Protein AF-A0A3P6DIN2-F1 (afdb_monomer)

Secondary structure (DSSP, 8-state):
--STTTTT-S-PPPHHHHHHHHHHHHHHHHHHHHHHHHHHH---HHHHHHHHHHHHHHHHHHHHHHHHHHHHHHHHHHHHHHHHHHHHHHHHHHHHHHHHHHHHHHHHHHHHT-------------------------

Solvent-accessible surface area (backbone atoms only — not comparable to full-atom values): 8466 Å² total; per-residue (Å²): 139,84,67,78,69,67,76,72,73,62,85,70,81,50,71,66,58,54,48,54,50,53,50,50,56,50,52,54,52,50,52,49,54,50,51,51,56,51,44,74,69,50,81,53,69,66,61,37,50,54,46,50,57,49,47,55,50,52,52,57,49,50,53,51,52,50,52,54,50,52,57,52,49,50,57,50,51,55,50,50,48,54,53,51,51,52,52,50,51,51,52,51,52,50,50,51,54,50,50,52,52,50,50,52,55,51,52,48,53,54,64,74,64,53,86,81,72,93,70,86,75,84,88,79,86,83,87,85,90,82,87,87,86,84,87,83,80,135

pLDDT: mean 77.68, std 21.71, range [32.47, 98.5]

Nearest PDB structures (foldseek):
  7pg5-assembly1_B  TM=6.089E-01  e=8.544E+00  Homo sapiens

Mean predicted aligned error: 15.4 Å

Structure (mmCIF, N/CA/C/O backbone):
data_AF-A0A3P6DIN2-F1
#
_entry.id   AF-A0A3P6DIN2-F1
#
loop_
_atom_site.group_PDB
_atom_site.id
_atom_site.type_symbol
_atom_site.label_atom_id
_atom_site.label_alt_id
_atom_site.label_comp_id
_atom_site.label_asym_id
_atom_site.label_entity_id
_atom_site.label_seq_id
_atom_site.pdbx_PDB_ins_code
_atom_site.Cartn_x
_atom_site.Cartn_y
_atom_site.Cartn_z
_atom_site.occupancy
_atom_site.B_iso_or_equiv
_atom_site.auth_seq_id
_atom_site.auth_comp_id
_atom_site.auth_asym_id
_atom_site.auth_atom_id
_atom_site.pdbx_PDB_model_num
ATOM 1 N N . PRO A 1 1 ? -22.555 -16.577 27.747 1.00 45.53 1 PRO A N 1
ATOM 2 C CA . PRO A 1 1 ? -21.246 -16.826 28.397 1.00 45.53 1 PRO A CA 1
ATOM 3 C C . PRO A 1 1 ? -20.299 -17.553 27.430 1.00 45.53 1 PRO A C 1
ATOM 5 O O . PRO A 1 1 ? -20.715 -18.541 26.839 1.00 45.53 1 PRO A O 1
ATOM 8 N N . ALA A 1 2 ? -19.062 -17.055 27.315 1.00 38.56 2 ALA A N 1
ATOM 9 C CA . ALA A 1 2 ? -17.902 -17.665 26.642 1.00 38.56 2 ALA A CA 1
ATOM 10 C C . ALA A 1 2 ? -17.636 -17.420 25.135 1.00 38.56 2 ALA A C 1
ATOM 12 O O . ALA A 1 2 ? -16.726 -18.050 24.612 1.00 38.56 2 ALA A O 1
ATOM 13 N N . GLU A 1 3 ? -18.288 -16.470 24.453 1.00 38.38 3 GLU A N 1
ATOM 14 C CA . GLU A 1 3 ? -17.892 -16.117 23.064 1.00 38.38 3 GLU A CA 1
ATOM 15 C C . GLU A 1 3 ? -17.043 -14.837 22.957 1.00 38.38 3 GLU A C 1
ATOM 17 O O . GLU A 1 3 ? -16.224 -14.709 22.050 1.00 38.38 3 GLU A O 1
ATOM 22 N N . SER A 1 4 ? -17.114 -13.936 23.942 1.00 44.72 4 SER A N 1
ATOM 23 C CA . SER A 1 4 ? -16.345 -12.679 23.943 1.00 44.72 4 SER A CA 1
ATOM 24 C C . SER A 1 4 ? -14.827 -12.866 24.107 1.00 44.72 4 SER A C 1
ATOM 26 O O . SER A 1 4 ? -14.066 -11.939 23.863 1.00 44.72 4 SER A O 1
ATOM 28 N N . GLY A 1 5 ? -14.365 -14.053 24.519 1.00 41.38 5 GLY A N 1
ATOM 29 C CA . GLY A 1 5 ? -12.944 -14.334 24.773 1.00 41.38 5 GLY A CA 1
ATOM 30 C C . GLY A 1 5 ? -12.135 -14.776 23.547 1.00 41.38 5 GLY A C 1
ATOM 31 O O . GLY A 1 5 ? -10.906 -14.757 23.598 1.00 41.38 5 GLY A O 1
ATOM 32 N N . LEU A 1 6 ? -12.795 -15.170 22.451 1.00 44.34 6 LEU A N 1
ATOM 33 C CA . LEU A 1 6 ? -12.115 -15.643 21.235 1.00 44.34 6 LEU A CA 1
ATOM 34 C C . LEU A 1 6 ? -11.788 -14.510 20.250 1.00 44.34 6 LEU A C 1
ATOM 36 O O . LEU A 1 6 ? -10.805 -14.615 19.527 1.00 44.34 6 LEU A O 1
ATOM 40 N N . TYR A 1 7 ? -12.538 -13.404 20.274 1.00 45.19 7 TYR A N 1
ATOM 41 C CA . TYR A 1 7 ? -12.278 -12.234 19.420 1.00 45.19 7 TYR A CA 1
ATOM 42 C C . TYR A 1 7 ? -11.187 -11.290 19.958 1.00 45.19 7 TYR A C 1
ATOM 44 O O . TYR A 1 7 ? -10.690 -10.444 19.222 1.00 45.19 7 TYR A O 1
ATOM 52 N N . LEU A 1 8 ? -10.792 -11.437 21.227 1.00 47.81 8 LEU A N 1
ATOM 53 C CA . LEU A 1 8 ? -9.750 -10.624 21.875 1.00 47.81 8 LEU A CA 1
ATOM 54 C C . LEU A 1 8 ? -8.326 -11.189 21.710 1.00 47.81 8 LEU A C 1
ATOM 56 O O . LEU A 1 8 ? -7.371 -10.530 22.103 1.00 47.81 8 LEU A O 1
ATOM 60 N N . ASN A 1 9 ? -8.174 -12.388 21.133 1.00 47.06 9 ASN A N 1
ATOM 61 C CA . ASN A 1 9 ? -6.883 -13.057 20.902 1.00 47.06 9 ASN A CA 1
ATOM 62 C C . ASN A 1 9 ? -6.471 -13.039 19.418 1.00 47.06 9 ASN A C 1
ATOM 64 O O . ASN A 1 9 ? -5.950 -14.027 18.901 1.00 47.06 9 ASN A O 1
ATOM 68 N N . LEU A 1 10 ? -6.729 -11.940 18.708 1.00 54.75 10 LEU A N 1
ATOM 69 C CA . LEU A 1 10 ? -6.069 -11.679 17.432 1.00 54.75 10 LEU A CA 1
ATOM 70 C C . LEU A 1 10 ? -5.029 -10.589 17.662 1.00 54.75 10 LEU A C 1
ATOM 72 O O . LEU A 1 10 ? -5.377 -9.455 17.979 1.00 54.75 10 LEU A O 1
ATOM 76 N N . ASP A 1 11 ? -3.758 -10.964 17.531 1.00 61.66 11 ASP A N 1
ATOM 77 C CA . ASP A 1 11 ? -2.619 -10.056 17.620 1.00 61.66 11 ASP A CA 1
ATOM 78 C C . ASP A 1 11 ? -2.774 -8.938 16.581 1.00 61.66 11 ASP A C 1
ATOM 80 O O . ASP A 1 11 ? -2.468 -9.110 15.397 1.00 61.66 11 ASP A O 1
ATOM 84 N N . VAL A 1 12 ? -3.278 -7.782 17.021 1.00 66.56 12 VAL A N 1
ATOM 85 C CA . VAL A 1 12 ? -3.255 -6.560 16.220 1.00 66.56 12 VAL A CA 1
ATOM 86 C C . VAL A 1 12 ? -1.802 -6.276 15.875 1.00 66.56 12 VAL A C 1
ATOM 88 O O . VAL A 1 12 ? -0.926 -6.272 16.742 1.00 66.56 12 VAL A O 1
ATOM 91 N N . GLU A 1 13 ? -1.545 -6.050 14.589 1.00 73.38 13 GLU A N 1
ATOM 92 C CA . GLU A 1 13 ? -0.204 -5.751 14.114 1.00 73.38 13 GLU A CA 1
ATOM 93 C C . GLU A 1 13 ? 0.408 -4.587 14.907 1.00 73.38 13 GLU A C 1
ATOM 95 O O . GLU A 1 13 ? -0.202 -3.525 15.064 1.00 73.38 13 GLU A O 1
ATOM 100 N N . SER A 1 14 ? 1.637 -4.778 15.391 1.00 81.12 14 SER A N 1
ATOM 101 C CA . SER A 1 14 ? 2.335 -3.734 16.133 1.00 81.12 14 SER A CA 1
ATOM 102 C C . SER A 1 14 ? 2.611 -2.512 15.251 1.00 81.12 14 SER A C 1
ATOM 104 O O . SER A 1 14 ? 2.818 -2.612 14.037 1.00 81.12 14 SER A O 1
ATOM 106 N N . SER A 1 15 ? 2.683 -1.332 15.875 1.00 84.94 15 SER A N 1
ATOM 107 C CA . SER A 1 15 ? 3.039 -0.093 15.170 1.00 84.94 15 SER A CA 1
ATOM 108 C C . SER A 1 15 ? 4.383 -0.207 14.442 1.00 84.94 15 SER A C 1
ATOM 110 O O . SER A 1 15 ? 4.524 0.323 13.342 1.00 84.94 15 SER A O 1
ATOM 112 N N . ASP A 1 16 ? 5.345 -0.931 15.013 1.00 88.69 16 ASP A N 1
ATOM 113 C CA . ASP A 1 16 ? 6.667 -1.123 14.414 1.00 88.69 16 ASP A CA 1
ATOM 114 C C . ASP A 1 16 ? 6.603 -1.994 13.157 1.00 88.69 16 ASP A C 1
ATOM 116 O O . ASP A 1 16 ? 7.233 -1.664 12.153 1.00 88.69 16 ASP A O 1
ATOM 120 N N . SER A 1 17 ? 5.784 -3.049 13.168 1.00 87.31 17 SER A N 1
ATOM 121 C CA . SER A 1 17 ? 5.549 -3.886 11.986 1.00 87.31 17 SER A CA 1
ATOM 122 C C . SER A 1 17 ? 4.875 -3.089 10.862 1.00 87.31 17 SER A C 1
ATOM 124 O O . SER A 1 17 ? 5.316 -3.142 9.711 1.00 87.31 17 SER A O 1
ATOM 126 N N . LEU A 1 18 ? 3.881 -2.258 11.199 1.00 88.12 18 LEU A N 1
ATOM 127 C CA . LEU A 1 18 ? 3.242 -1.349 10.240 1.00 88.12 18 LEU A CA 1
ATOM 128 C C . LEU A 1 18 ? 4.241 -0.352 9.637 1.00 88.12 18 LEU A C 1
ATOM 130 O O . LEU A 1 18 ? 4.251 -0.140 8.423 1.00 88.12 18 LEU A O 1
ATOM 134 N N . ARG A 1 19 ? 5.099 0.253 10.469 1.00 91.56 19 ARG A N 1
ATOM 135 C CA . ARG A 1 19 ? 6.142 1.184 10.008 1.00 91.56 19 ARG A CA 1
ATOM 136 C C . ARG A 1 19 ? 7.148 0.496 9.095 1.00 91.56 19 ARG A C 1
ATOM 138 O O . ARG A 1 19 ? 7.442 1.037 8.035 1.00 91.56 19 ARG A O 1
ATOM 145 N N . ALA A 1 20 ? 7.639 -0.681 9.478 1.00 94.19 20 ALA A N 1
ATOM 146 C CA . ALA A 1 20 ? 8.599 -1.446 8.687 1.00 94.19 20 ALA A CA 1
ATOM 147 C C . ALA A 1 20 ? 8.028 -1.818 7.311 1.00 94.19 20 ALA A C 1
ATOM 149 O O . ALA A 1 20 ? 8.682 -1.627 6.289 1.00 94.19 20 ALA A O 1
ATOM 150 N N . ARG A 1 21 ? 6.770 -2.268 7.267 1.00 93.00 21 ARG A N 1
ATOM 151 C CA . ARG A 1 21 ? 6.065 -2.552 6.013 1.00 93.00 21 ARG A CA 1
ATOM 152 C C . ARG A 1 21 ? 5.931 -1.317 5.128 1.00 93.00 21 ARG A C 1
ATOM 154 O O . ARG A 1 21 ? 6.209 -1.391 3.936 1.00 93.00 21 ARG A O 1
ATOM 161 N N . ASN A 1 22 ? 5.495 -0.193 5.694 1.00 93.94 22 ASN A N 1
ATOM 162 C CA . ASN A 1 22 ? 5.319 1.043 4.931 1.00 93.94 22 ASN A CA 1
ATOM 163 C C . ASN A 1 22 ? 6.656 1.574 4.399 1.00 93.94 22 ASN A C 1
ATOM 165 O O . ASN A 1 22 ? 6.701 2.074 3.278 1.00 93.94 22 ASN A O 1
ATOM 169 N N . LEU A 1 23 ? 7.736 1.423 5.172 1.00 96.69 23 LEU A N 1
ATOM 170 C CA . LEU A 1 23 ? 9.088 1.736 4.719 1.00 96.69 23 LEU A CA 1
ATOM 171 C C . LEU A 1 23 ? 9.470 0.871 3.512 1.00 96.69 23 LEU A C 1
ATOM 173 O O . LEU A 1 23 ? 9.843 1.421 2.482 1.00 96.69 23 LEU A O 1
ATOM 177 N N . GLN A 1 24 ? 9.279 -0.449 3.597 1.00 96.44 24 GLN A N 1
ATOM 178 C CA . GLN A 1 24 ? 9.589 -1.362 2.494 1.00 96.44 24 GLN A CA 1
ATOM 179 C C . GLN A 1 24 ? 8.804 -1.031 1.217 1.00 96.44 24 GLN A C 1
ATOM 181 O O . GLN A 1 24 ? 9.366 -1.051 0.127 1.00 96.44 24 GLN A O 1
ATOM 186 N N . LEU A 1 25 ? 7.512 -0.703 1.335 1.00 96.50 25 LEU A N 1
ATOM 187 C CA . LEU A 1 25 ? 6.702 -0.284 0.184 1.00 96.50 25 LEU A CA 1
ATOM 188 C C . LEU A 1 25 ? 7.227 1.018 -0.440 1.00 96.50 25 LEU A C 1
ATOM 190 O O . LEU A 1 25 ? 7.207 1.162 -1.661 1.00 96.50 25 LEU A O 1
ATOM 194 N N . GLY A 1 26 ? 7.706 1.952 0.385 1.00 97.19 26 GLY A N 1
ATOM 195 C CA . GLY A 1 26 ? 8.350 3.180 -0.080 1.00 97.19 26 GLY A CA 1
ATOM 196 C C . GLY A 1 26 ? 9.659 2.913 -0.826 1.00 97.19 26 GLY A C 1
ATOM 197 O O . GLY A 1 26 ? 9.864 3.459 -1.907 1.00 97.19 26 GLY A O 1
ATOM 198 N N . GLU A 1 27 ? 10.507 2.036 -0.291 1.00 98.00 27 GLU A N 1
ATOM 199 C CA . GLU A 1 27 ? 11.760 1.620 -0.936 1.00 98.00 27 GLU A CA 1
ATOM 200 C C . GLU A 1 27 ? 11.513 0.898 -2.269 1.00 98.00 27 GLU A C 1
ATOM 202 O O . GLU A 1 27 ? 12.212 1.144 -3.255 1.00 98.00 27 GLU A O 1
ATOM 207 N N . ASP A 1 28 ? 10.499 0.029 -2.326 1.00 97.44 28 ASP A N 1
ATOM 208 C CA . ASP A 1 28 ? 10.114 -0.680 -3.548 1.00 97.44 28 ASP A CA 1
ATOM 209 C C . ASP A 1 28 ? 9.629 0.310 -4.630 1.00 97.44 28 ASP A C 1
ATOM 211 O O . ASP A 1 28 ? 10.026 0.197 -5.793 1.00 97.44 28 ASP A O 1
ATOM 215 N N . LEU A 1 29 ? 8.837 1.327 -4.257 1.00 97.69 29 LEU A N 1
ATOM 216 C CA . LEU A 1 29 ? 8.437 2.411 -5.167 1.00 97.69 29 LEU A CA 1
ATOM 217 C C . LEU A 1 29 ? 9.638 3.218 -5.667 1.00 97.69 29 LEU A C 1
ATOM 219 O O . LEU A 1 29 ? 9.733 3.522 -6.857 1.00 97.69 29 LEU A O 1
ATOM 223 N N . GLU A 1 30 ? 10.555 3.582 -4.772 1.00 98.12 30 GLU A N 1
ATOM 224 C CA . GLU A 1 30 ? 11.737 4.362 -5.138 1.00 98.12 30 GLU A CA 1
ATOM 225 C C . GLU A 1 30 ? 12.636 3.596 -6.115 1.00 98.12 30 GLU A C 1
ATOM 227 O O . GLU A 1 30 ? 13.096 4.170 -7.106 1.00 98.12 30 GLU A O 1
ATOM 232 N N . ARG A 1 31 ? 12.789 2.283 -5.913 1.00 97.88 31 ARG A N 1
ATOM 233 C CA . ARG A 1 31 ? 13.493 1.393 -6.842 1.00 97.88 31 ARG A CA 1
ATOM 234 C C . ARG A 1 31 ? 12.841 1.369 -8.224 1.00 97.88 31 ARG A C 1
ATOM 236 O O . ARG A 1 31 ? 13.551 1.433 -9.228 1.00 97.88 31 ARG A O 1
ATOM 243 N N . ILE A 1 32 ? 11.511 1.293 -8.300 1.00 98.19 32 ILE A N 1
ATOM 244 C CA . ILE A 1 32 ? 10.791 1.348 -9.582 1.00 98.19 32 ILE A CA 1
ATOM 245 C C . ILE A 1 32 ? 11.036 2.696 -10.268 1.00 98.19 32 ILE A C 1
ATOM 247 O O . ILE A 1 32 ? 11.417 2.719 -11.437 1.00 98.19 32 ILE A O 1
ATOM 251 N N . HIS A 1 33 ? 10.925 3.811 -9.542 1.00 98.06 33 HIS A N 1
ATOM 252 C CA . HIS A 1 33 ? 11.223 5.133 -10.098 1.00 98.06 33 HIS A CA 1
ATOM 253 C C . HIS A 1 33 ? 12.681 5.263 -10.572 1.00 98.06 33 HIS A C 1
ATOM 255 O O . HIS A 1 33 ? 12.965 5.954 -11.550 1.00 98.06 33 HIS A O 1
ATOM 261 N N . GLU A 1 34 ? 13.642 4.643 -9.887 1.00 97.94 34 GLU A N 1
ATOM 262 C CA . GLU A 1 34 ? 15.031 4.582 -10.352 1.00 97.94 34 GLU A CA 1
ATOM 263 C C . GLU A 1 34 ? 15.145 3.793 -11.664 1.00 97.94 34 GLU A C 1
ATOM 265 O O . GLU A 1 34 ? 15.775 4.258 -12.617 1.00 97.94 34 GLU A O 1
ATOM 270 N N . MET A 1 35 ? 14.484 2.638 -11.756 1.00 97.31 35 MET A N 1
ATOM 271 C CA . MET A 1 35 ? 14.437 1.839 -12.981 1.00 97.31 35 MET A CA 1
ATOM 272 C C . MET A 1 35 ? 13.809 2.612 -14.147 1.00 97.31 35 MET A C 1
ATOM 274 O O . MET A 1 35 ? 14.343 2.567 -15.254 1.00 97.31 35 MET A O 1
ATOM 278 N N . GLU A 1 36 ? 12.742 3.373 -13.906 1.00 97.69 36 GLU A N 1
ATOM 279 C CA . GLU A 1 36 ? 12.117 4.246 -14.906 1.00 97.69 36 GLU A CA 1
ATOM 280 C C . GLU A 1 36 ? 13.068 5.345 -15.394 1.00 97.69 36 GLU A C 1
ATOM 282 O O . GLU A 1 36 ? 13.195 5.562 -16.601 1.00 97.69 36 GLU A O 1
ATOM 287 N N . ARG A 1 37 ? 13.792 6.010 -14.483 1.00 97.44 37 ARG A N 1
ATOM 288 C CA . ARG A 1 37 ? 14.806 7.014 -14.856 1.00 97.44 37 ARG A CA 1
ATOM 289 C C . ARG A 1 37 ? 15.937 6.402 -15.677 1.00 97.44 37 ARG A C 1
ATOM 291 O O . ARG A 1 37 ? 16.392 7.007 -16.646 1.00 97.44 37 ARG A O 1
ATOM 298 N N . ASN A 1 38 ? 16.384 5.202 -15.319 1.00 96.00 38 ASN A N 1
ATOM 299 C CA . ASN A 1 38 ? 17.401 4.483 -16.083 1.00 96.00 38 ASN A CA 1
ATOM 300 C C . ASN A 1 38 ? 16.889 4.131 -17.484 1.00 96.00 38 ASN A C 1
ATOM 302 O O . ASN A 1 38 ? 17.597 4.338 -18.469 1.00 96.00 38 ASN A O 1
ATOM 306 N N . LEU A 1 39 ? 15.634 3.689 -17.586 1.00 95.88 39 LEU A N 1
ATOM 307 C CA . LEU A 1 39 ? 15.006 3.344 -18.855 1.00 95.88 39 LEU A CA 1
ATOM 308 C C . LEU A 1 39 ? 14.868 4.546 -19.798 1.00 95.88 39 LEU A C 1
ATOM 310 O O . LEU A 1 39 ? 15.092 4.413 -20.999 1.00 95.88 39 LEU A O 1
ATOM 314 N N . GLN A 1 40 ? 14.545 5.724 -19.260 1.00 94.94 40 GLN A N 1
ATOM 315 C CA . GLN A 1 40 ? 14.465 6.971 -20.031 1.00 94.94 40 GLN A CA 1
ATOM 316 C C . GLN A 1 40 ? 15.803 7.356 -20.679 1.00 94.94 40 GLN A C 1
ATOM 318 O O . GLN A 1 40 ? 15.816 7.987 -21.736 1.00 94.94 40 GLN A O 1
ATOM 323 N N . ASN A 1 41 ? 16.922 6.964 -20.064 1.00 94.75 41 ASN A N 1
ATOM 324 C CA . ASN A 1 41 ? 18.267 7.235 -20.566 1.00 94.75 41 ASN A CA 1
ATOM 325 C C . ASN A 1 41 ? 18.820 6.118 -21.469 1.00 94.75 41 ASN A C 1
ATOM 327 O O . ASN A 1 41 ? 19.839 6.325 -22.134 1.00 94.75 41 ASN A O 1
ATOM 331 N N . GLU A 1 42 ? 18.171 4.951 -21.518 1.00 96.00 42 GLU A N 1
ATOM 332 C CA . GLU A 1 42 ? 18.623 3.819 -22.325 1.00 96.00 42 GLU A CA 1
ATOM 333 C C . GLU A 1 42 ? 18.415 4.105 -23.817 1.00 96.00 42 GLU A C 1
ATOM 335 O O . GLU A 1 42 ? 17.334 4.474 -24.279 1.00 96.00 42 GLU A O 1
ATOM 340 N N . ARG A 1 43 ? 19.476 3.940 -24.607 1.00 94.38 43 ARG A N 1
ATOM 341 C CA . ARG A 1 43 ? 19.466 4.227 -26.046 1.00 94.38 43 ARG A CA 1
ATOM 342 C C . ARG A 1 43 ? 19.210 2.980 -26.871 1.00 94.38 43 ARG A C 1
ATOM 344 O O . ARG A 1 43 ? 18.614 3.108 -27.941 1.00 94.38 43 ARG A O 1
ATOM 351 N N . ASP A 1 44 ? 19.604 1.818 -26.369 1.00 97.12 44 ASP A N 1
ATOM 352 C CA . ASP A 1 44 ? 19.412 0.538 -27.037 1.00 97.12 44 ASP A CA 1
ATOM 353 C C . ASP A 1 44 ? 17.922 0.126 -26.998 1.00 97.12 44 ASP A C 1
ATOM 355 O O . ASP A 1 44 ? 17.332 0.056 -25.915 1.00 97.12 44 ASP A O 1
ATOM 359 N N . PRO A 1 45 ? 17.274 -0.100 -28.159 1.00 94.50 45 PRO A N 1
ATOM 360 C CA . PRO A 1 45 ? 15.864 -0.474 -28.216 1.00 94.50 45 PRO A CA 1
ATOM 361 C C . PRO A 1 45 ? 15.565 -1.838 -27.577 1.00 94.50 45 PRO A C 1
ATOM 363 O O . PRO A 1 45 ? 14.488 -1.993 -26.996 1.00 94.50 45 PRO A O 1
ATOM 366 N N . ASP A 1 46 ? 16.488 -2.799 -27.645 1.00 96.62 46 ASP A N 1
ATOM 367 C CA . ASP A 1 46 ? 16.277 -4.136 -27.084 1.00 96.62 46 ASP A CA 1
ATOM 368 C C . ASP A 1 46 ? 16.368 -4.079 -25.557 1.00 96.62 46 ASP A C 1
ATOM 370 O O . ASP A 1 46 ? 15.460 -4.532 -24.857 1.00 96.62 46 ASP A O 1
ATOM 374 N N . ARG A 1 47 ? 17.374 -3.372 -25.027 1.00 94.62 47 ARG A N 1
ATOM 375 C CA . ARG A 1 47 ? 17.479 -3.102 -23.581 1.00 94.62 47 ARG A CA 1
ATOM 376 C C . ARG A 1 47 ? 16.327 -2.257 -23.053 1.00 94.62 47 ARG A C 1
ATOM 378 O O . ARG A 1 47 ? 15.884 -2.466 -21.925 1.00 94.62 47 ARG A O 1
ATOM 385 N N . ARG A 1 48 ? 15.798 -1.327 -23.860 1.00 96.06 48 ARG A N 1
ATOM 386 C CA . ARG A 1 48 ? 14.580 -0.585 -23.506 1.00 96.06 48 ARG A CA 1
ATOM 387 C C . ARG A 1 48 ? 13.370 -1.504 -23.370 1.00 96.06 48 ARG A C 1
ATOM 389 O O . ARG A 1 48 ? 12.574 -1.327 -22.452 1.00 96.06 48 ARG A O 1
ATOM 396 N N . ARG A 1 49 ? 13.217 -2.494 -24.250 1.00 96.75 49 ARG A N 1
ATOM 397 C CA . ARG A 1 49 ? 12.129 -3.469 -24.120 1.00 96.75 49 ARG A CA 1
ATOM 398 C C . ARG A 1 49 ? 12.284 -4.298 -22.846 1.00 96.75 49 ARG A C 1
ATOM 400 O O . ARG A 1 49 ? 11.344 -4.369 -22.061 1.00 96.75 49 ARG A O 1
ATOM 407 N N . GLU A 1 50 ? 13.469 -4.854 -22.610 1.00 96.44 50 GLU A N 1
ATOM 408 C CA . GLU A 1 50 ? 13.751 -5.656 -21.411 1.00 96.44 50 GLU A CA 1
ATOM 409 C C . GLU A 1 50 ? 13.532 -4.859 -20.117 1.00 96.44 50 GLU A C 1
ATOM 411 O O . GLU A 1 50 ? 12.924 -5.350 -19.163 1.00 96.44 50 GLU A O 1
ATOM 416 N N . GLY A 1 51 ? 13.993 -3.605 -20.083 1.00 96.25 51 GLY A N 1
ATOM 417 C CA . GLY A 1 51 ? 13.813 -2.720 -18.938 1.00 96.25 51 GLY A CA 1
ATOM 418 C C . GLY A 1 51 ? 12.344 -2.392 -18.667 1.00 96.25 51 GLY A C 1
ATOM 419 O O . GLY A 1 51 ? 11.928 -2.423 -17.510 1.00 96.25 51 GLY A O 1
ATOM 420 N N . ALA A 1 52 ? 11.543 -2.160 -19.712 1.00 97.44 52 ALA A N 1
ATOM 421 C CA . ALA A 1 52 ? 10.103 -1.950 -19.576 1.00 97.44 52 ALA A CA 1
ATOM 422 C C . ALA A 1 52 ? 9.394 -3.197 -19.024 1.00 97.44 52 ALA A C 1
ATOM 424 O O . ALA A 1 52 ? 8.643 -3.093 -18.060 1.00 97.44 52 ALA A O 1
ATOM 425 N N . GLU A 1 53 ? 9.687 -4.386 -19.561 1.00 97.81 53 GLU A N 1
ATOM 426 C CA . GLU A 1 53 ? 9.117 -5.652 -19.072 1.00 97.81 53 GLU A CA 1
ATOM 427 C C . GLU A 1 53 ? 9.487 -5.936 -17.610 1.00 97.81 53 GLU A C 1
ATOM 429 O O . GLU A 1 53 ? 8.694 -6.498 -16.845 1.00 97.81 53 GLU A O 1
ATOM 434 N N . ARG A 1 54 ? 10.700 -5.544 -17.206 1.00 97.50 54 ARG A N 1
ATOM 435 C CA . ARG A 1 54 ? 11.153 -5.664 -15.823 1.00 97.50 54 ARG A CA 1
ATOM 436 C C . ARG A 1 54 ? 10.391 -4.714 -14.898 1.00 97.50 54 ARG A C 1
ATOM 438 O O . ARG A 1 54 ? 9.928 -5.169 -13.857 1.00 97.50 54 ARG A O 1
ATOM 445 N N . ILE A 1 55 ? 10.231 -3.443 -15.275 1.00 98.00 55 ILE A N 1
ATOM 446 C CA . ILE A 1 55 ? 9.430 -2.464 -14.515 1.00 98.00 55 ILE A CA 1
ATOM 447 C C . ILE A 1 55 ? 7.994 -2.966 -14.358 1.00 98.00 55 ILE A C 1
ATOM 449 O O . ILE A 1 55 ? 7.486 -3.032 -13.245 1.00 98.00 55 ILE A O 1
ATOM 453 N N . ASP A 1 56 ? 7.385 -3.429 -15.446 1.00 98.38 56 ASP A N 1
ATOM 454 C CA . ASP A 1 56 ? 6.045 -4.019 -15.463 1.00 98.38 56 ASP A CA 1
ATOM 455 C C . ASP A 1 56 ? 5.879 -5.155 -14.441 1.00 98.38 56 ASP A C 1
ATOM 457 O O . ASP A 1 56 ? 4.833 -5.310 -13.807 1.00 98.38 56 ASP A O 1
ATOM 461 N N . ARG A 1 57 ? 6.907 -5.994 -14.286 1.00 98.25 57 ARG A N 1
ATOM 462 C CA . ARG A 1 57 ? 6.899 -7.095 -13.317 1.00 98.25 57 ARG A CA 1
ATOM 463 C C . ARG A 1 57 ? 6.971 -6.590 -11.878 1.00 98.25 57 ARG A C 1
ATOM 465 O O . ARG A 1 57 ? 6.206 -7.081 -11.050 1.00 98.25 57 ARG A O 1
ATOM 472 N N . GLU A 1 58 ? 7.864 -5.644 -11.603 1.00 97.88 58 GLU A N 1
ATOM 473 C CA . GLU A 1 58 ? 8.041 -5.039 -10.275 1.00 97.88 58 GLU A CA 1
ATOM 474 C C . GLU A 1 58 ? 6.778 -4.276 -9.850 1.00 97.88 58 GLU A C 1
ATOM 476 O O . GLU A 1 58 ? 6.305 -4.453 -8.730 1.00 97.88 58 GLU A O 1
ATOM 481 N N . VAL A 1 59 ? 6.148 -3.530 -10.767 1.00 98.50 59 VAL A N 1
ATOM 482 C CA . VAL A 1 59 ? 4.860 -2.855 -10.528 1.00 98.50 59 VAL A CA 1
ATOM 483 C C . VAL A 1 59 ? 3.782 -3.870 -10.148 1.00 98.50 59 VAL A C 1
ATOM 485 O O . VAL A 1 59 ? 3.161 -3.735 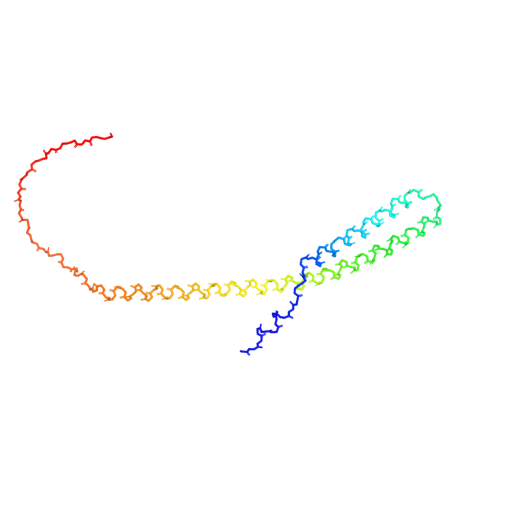-9.096 1.00 98.50 59 VAL A O 1
ATOM 488 N N . ARG A 1 60 ? 3.614 -4.951 -10.924 1.00 98.19 60 ARG A N 1
ATOM 489 C CA . ARG A 1 60 ? 2.632 -6.007 -10.605 1.00 98.19 60 ARG A CA 1
ATOM 490 C C . ARG A 1 60 ? 2.924 -6.723 -9.288 1.00 98.19 60 ARG A C 1
ATOM 492 O O . ARG A 1 60 ? 2.024 -7.300 -8.678 1.00 98.19 60 ARG A O 1
ATOM 499 N N . GLU A 1 61 ? 4.185 -6.820 -8.880 1.00 97.62 61 GLU A N 1
ATOM 500 C CA . GLU A 1 61 ? 4.542 -7.364 -7.569 1.00 97.62 61 GLU A CA 1
ATOM 501 C C . GLU A 1 61 ? 4.177 -6.399 -6.445 1.00 97.62 61 GLU A C 1
ATOM 503 O O . GLU A 1 61 ? 3.570 -6.810 -5.454 1.00 97.62 61 GLU A O 1
ATOM 508 N N . LEU A 1 62 ? 4.489 -5.121 -6.619 1.00 97.62 62 LEU A N 1
ATOM 509 C CA . LEU A 1 62 ? 4.180 -4.089 -5.650 1.00 97.62 62 LEU A CA 1
ATOM 510 C C . LEU A 1 62 ? 2.668 -3.913 -5.461 1.00 97.62 62 LEU A C 1
ATOM 512 O O . LEU A 1 62 ? 2.196 -3.855 -4.329 1.00 97.62 62 LEU A O 1
ATOM 516 N N . GLU A 1 63 ? 1.888 -3.943 -6.541 1.00 97.88 63 GLU A N 1
ATOM 517 C CA . GLU A 1 63 ? 0.421 -3.951 -6.489 1.00 97.88 63 GLU A CA 1
ATOM 518 C C . GLU A 1 63 ? -0.117 -5.146 -5.691 1.00 97.88 63 GLU A C 1
ATOM 520 O O . GLU A 1 63 ? -1.008 -4.991 -4.851 1.00 97.88 63 GLU A O 1
ATOM 525 N N . ARG A 1 64 ? 0.460 -6.343 -5.885 1.00 97.38 64 ARG A N 1
ATOM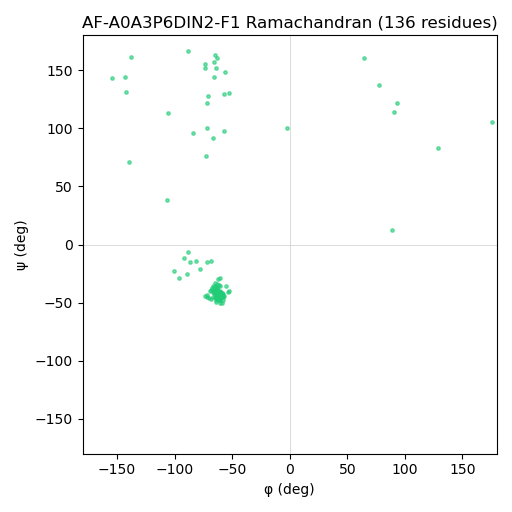 526 C CA . ARG A 1 64 ? 0.103 -7.536 -5.098 1.00 97.38 64 ARG A CA 1
ATOM 527 C C . ARG A 1 64 ? 0.416 -7.350 -3.614 1.00 97.38 64 ARG A C 1
ATOM 529 O O . ARG A 1 64 ? -0.419 -7.692 -2.775 1.00 97.38 64 ARG A O 1
ATOM 536 N N . LYS A 1 65 ? 1.583 -6.789 -3.277 1.00 95.50 65 LYS A N 1
ATOM 537 C CA . LYS A 1 65 ? 1.954 -6.470 -1.887 1.00 95.50 65 LYS A CA 1
ATOM 538 C C . LYS A 1 65 ? 0.972 -5.468 -1.272 1.00 95.50 65 LYS A C 1
ATOM 540 O O . LYS A 1 65 ? 0.497 -5.699 -0.162 1.00 95.50 65 LYS A O 1
ATOM 545 N N . ILE A 1 66 ? 0.622 -4.403 -1.993 1.00 95.31 66 ILE A N 1
ATOM 546 C CA . ILE A 1 66 ? -0.340 -3.384 -1.542 1.00 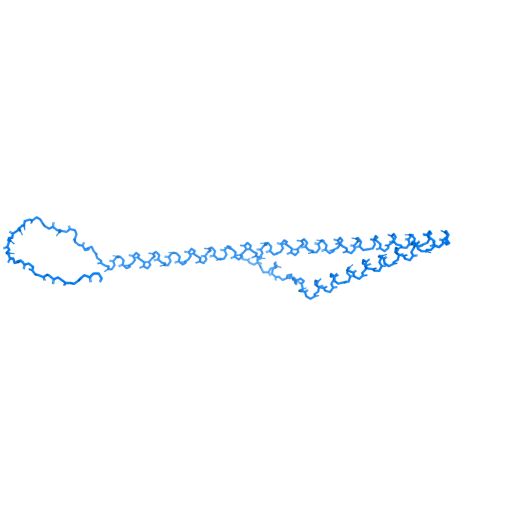95.31 66 ILE A CA 1
ATOM 547 C C . ILE A 1 66 ? -1.717 -4.006 -1.298 1.00 95.31 66 ILE A C 1
ATOM 549 O O . ILE A 1 66 ? -2.308 -3.769 -0.248 1.00 95.31 66 ILE A O 1
ATOM 553 N N . SER A 1 67 ? -2.207 -4.848 -2.208 1.00 95.94 67 SER A N 1
ATOM 554 C CA . SER A 1 67 ? -3.501 -5.525 -2.051 1.00 95.94 67 SER A CA 1
ATOM 555 C C . SER A 1 67 ? -3.549 -6.424 -0.806 1.00 95.94 67 SER A C 1
ATOM 557 O O . SER A 1 67 ? -4.531 -6.417 -0.056 1.00 95.94 67 SER A O 1
ATOM 559 N N . LEU A 1 68 ? -2.458 -7.144 -0.519 1.00 91.88 68 LEU A N 1
ATOM 560 C CA . LEU A 1 68 ? -2.335 -7.930 0.710 1.00 91.88 68 LEU A CA 1
ATOM 561 C C . LEU A 1 68 ? -2.363 -7.035 1.958 1.00 91.88 68 LEU A C 1
ATOM 563 O O . LEU A 1 68 ? -3.035 -7.359 2.939 1.00 91.88 68 LEU A O 1
ATOM 567 N N . CYS A 1 69 ? -1.668 -5.895 1.912 1.00 91.38 69 CYS A N 1
ATOM 568 C CA . CYS A 1 69 ? -1.673 -4.916 2.998 1.00 91.38 69 CYS A CA 1
ATOM 569 C C . CYS A 1 69 ? -3.077 -4.363 3.246 1.00 91.38 69 CYS A C 1
ATOM 571 O O . CYS A 1 69 ? -3.514 -4.349 4.390 1.00 91.38 69 CYS A O 1
ATOM 573 N N . GLN A 1 70 ? -3.799 -3.987 2.188 1.00 91.19 70 GLN A N 1
ATOM 574 C CA . GLN A 1 70 ? -5.169 -3.475 2.268 1.00 91.19 70 GLN A CA 1
ATOM 575 C C . GLN A 1 70 ? -6.129 -4.495 2.879 1.00 91.19 70 GLN A C 1
ATOM 577 O O . GLN A 1 70 ? -6.940 -4.141 3.726 1.00 91.19 70 GLN A O 1
ATOM 582 N N . THR A 1 71 ? -6.011 -5.767 2.492 1.00 90.06 71 THR A N 1
ATOM 583 C CA . THR A 1 71 ? -6.840 -6.839 3.060 1.00 90.06 71 THR A CA 1
ATOM 584 C C . THR A 1 71 ? -6.602 -6.971 4.564 1.00 90.06 71 THR A C 1
ATOM 586 O O . THR A 1 71 ? -7.547 -7.080 5.340 1.00 90.06 71 THR A O 1
ATOM 589 N N . ARG A 1 72 ? -5.336 -6.920 4.995 1.00 87.19 72 ARG A N 1
ATOM 590 C CA . ARG A 1 72 ? -4.989 -6.973 6.420 1.00 87.19 72 ARG A CA 1
ATOM 591 C C . ARG A 1 72 ? -5.425 -5.716 7.173 1.00 87.19 72 ARG A C 1
ATOM 593 O O . ARG A 1 72 ? -5.874 -5.820 8.309 1.00 87.19 72 ARG A O 1
ATOM 600 N N . ASP A 1 73 ? -5.292 -4.550 6.549 1.00 89.50 73 ASP A N 1
ATOM 601 C CA . ASP A 1 73 ? -5.706 -3.274 7.128 1.00 89.50 73 ASP A CA 1
ATOM 602 C C . ASP A 1 73 ? -7.229 -3.230 7.323 1.00 89.50 73 ASP A C 1
ATOM 604 O O . ASP A 1 73 ? -7.667 -2.817 8.388 1.00 89.50 73 ASP A O 1
ATOM 608 N N . ALA A 1 74 ? -8.019 -3.759 6.381 1.00 89.56 74 ALA A N 1
ATOM 609 C CA . ALA A 1 74 ? -9.471 -3.878 6.528 1.00 89.56 74 ALA A CA 1
ATOM 610 C C . ALA A 1 74 ? -9.863 -4.750 7.733 1.00 89.56 74 ALA A C 1
ATOM 612 O O . ALA A 1 74 ? -10.670 -4.336 8.555 1.00 89.56 74 ALA A O 1
ATOM 613 N N . VAL A 1 75 ? -9.222 -5.914 7.900 1.00 87.62 75 VAL A N 1
ATOM 614 C CA . VAL A 1 75 ? -9.459 -6.784 9.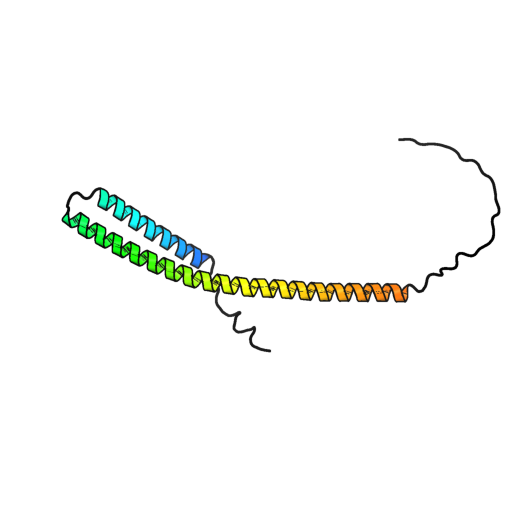068 1.00 87.62 75 VAL A CA 1
ATOM 615 C C . VAL A 1 75 ? -9.111 -6.070 10.378 1.00 87.62 75 VAL A C 1
ATOM 617 O O . VAL A 1 75 ? -9.831 -6.205 11.364 1.00 87.62 75 VAL A O 1
ATOM 620 N N . ARG A 1 76 ? -8.010 -5.310 10.406 1.00 86.12 76 ARG A N 1
ATOM 621 C CA . ARG A 1 76 ? -7.631 -4.511 11.579 1.00 86.12 76 ARG A CA 1
ATOM 622 C C . ARG A 1 76 ? -8.668 -3.425 11.862 1.00 86.12 76 ARG A C 1
ATOM 624 O O . ARG A 1 76 ? -9.001 -3.203 13.021 1.00 86.12 76 ARG A O 1
ATOM 631 N N . ASP A 1 77 ? -9.141 -2.731 10.836 1.00 88.44 77 ASP A N 1
ATOM 632 C CA . ASP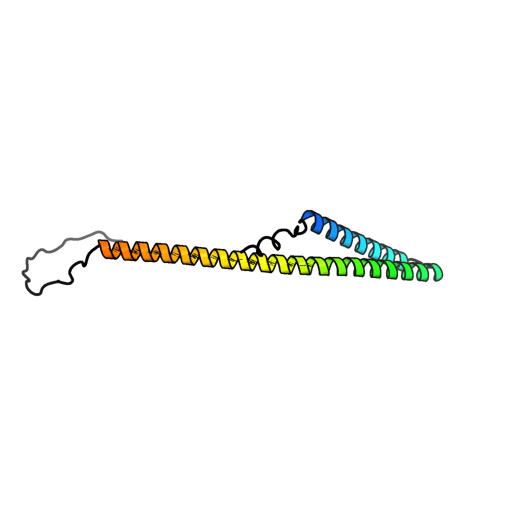 A 1 77 ? -10.098 -1.640 10.998 1.00 88.44 77 ASP A CA 1
ATOM 633 C C . ASP A 1 77 ? -11.442 -2.175 11.533 1.00 88.44 77 ASP A C 1
ATOM 635 O O . ASP A 1 77 ? -11.953 -1.628 12.510 1.00 88.44 77 ASP A O 1
ATOM 639 N N . ASP A 1 78 ? -11.915 -3.324 11.032 1.00 88.38 78 ASP A N 1
ATOM 640 C CA . ASP A 1 78 ? -13.093 -4.026 11.568 1.00 88.38 78 ASP A CA 1
ATOM 641 C C . ASP A 1 78 ? -12.913 -4.403 13.053 1.00 88.38 78 ASP A C 1
ATOM 643 O O . ASP A 1 78 ? -13.821 -4.243 13.871 1.00 88.38 78 ASP A O 1
ATOM 647 N N . GLN A 1 79 ? -11.725 -4.886 13.438 1.00 84.19 79 GLN A N 1
ATOM 648 C CA . GLN A 1 79 ? -11.414 -5.207 14.838 1.00 84.19 79 GLN A CA 1
ATOM 649 C C . GLN A 1 79 ? -11.430 -3.967 15.733 1.00 84.19 79 GLN A C 1
ATOM 651 O O . GLN A 1 79 ? -11.970 -4.005 16.841 1.00 84.19 79 GLN A O 1
ATOM 656 N N . LEU A 1 80 ? -10.838 -2.866 15.262 1.00 85.88 80 LEU A N 1
ATOM 657 C CA . LEU A 1 80 ? -10.828 -1.603 15.990 1.00 85.88 80 LEU A CA 1
ATOM 658 C C . LEU A 1 80 ? -12.243 -1.057 16.171 1.00 85.88 80 LEU A C 1
ATOM 660 O O . LEU A 1 80 ? -12.531 -0.506 17.231 1.00 85.88 80 LEU A O 1
ATOM 664 N N . ASP A 1 81 ? -13.124 -1.232 15.189 1.00 88.88 81 ASP A N 1
ATOM 665 C CA . ASP A 1 81 ? -14.522 -0.818 15.292 1.00 88.88 81 ASP A CA 1
ATOM 666 C C . ASP A 1 81 ? -15.285 -1.625 16.342 1.00 88.88 81 ASP A C 1
ATOM 668 O O . ASP A 1 81 ? -15.907 -1.025 17.220 1.00 88.88 81 ASP A O 1
ATOM 672 N N . VAL A 1 82 ? -15.127 -2.953 16.363 1.00 88.69 82 VAL A N 1
ATOM 673 C CA . VAL A 1 82 ? -15.708 -3.806 17.417 1.00 88.69 82 VAL A CA 1
ATOM 674 C C . VAL A 1 82 ? -15.213 -3.391 18.805 1.00 88.69 82 VAL A C 1
ATOM 676 O O . VAL A 1 82 ? -16.002 -3.271 19.745 1.00 88.69 82 VAL A O 1
ATOM 679 N N . TRP A 1 83 ? -13.909 -3.145 18.960 1.00 86.75 83 TRP A N 1
ATOM 680 C CA . TRP A 1 83 ? -13.352 -2.694 20.239 1.00 86.75 83 TRP A CA 1
ATOM 681 C C . TRP A 1 83 ? -13.890 -1.326 20.652 1.00 86.75 83 TRP A C 1
ATOM 683 O O . TRP A 1 83 ? -14.199 -1.105 21.823 1.00 86.75 83 TRP A O 1
ATOM 693 N N . ARG A 1 84 ? -14.025 -0.406 19.698 1.00 88.81 84 ARG A N 1
ATOM 694 C CA . ARG A 1 84 ? -14.549 0.939 19.934 1.00 88.81 84 ARG A CA 1
ATOM 695 C C . ARG A 1 84 ? -16.005 0.894 20.398 1.00 88.81 84 ARG A C 1
ATOM 697 O O . ARG A 1 84 ? -16.345 1.574 21.362 1.00 88.81 84 ARG A O 1
ATOM 704 N N . GLU A 1 85 ? -16.840 0.083 19.751 1.00 89.38 85 GLU A N 1
ATOM 705 C CA . GLU A 1 85 ? -18.241 -0.123 20.137 1.00 89.38 85 GLU A CA 1
ATOM 706 C C . GLU A 1 85 ? -18.360 -0.721 21.540 1.00 89.38 85 GLU A C 1
ATOM 708 O O . GLU A 1 85 ? -19.082 -0.170 22.373 1.00 89.38 85 GLU A O 1
ATOM 713 N N . GLY A 1 86 ? -17.585 -1.771 21.837 1.00 87.81 86 GLY A N 1
ATOM 714 C CA . GLY A 1 86 ? -17.566 -2.390 23.164 1.00 87.81 86 GLY A CA 1
ATOM 715 C C . GLY A 1 86 ? -17.182 -1.402 24.268 1.00 87.81 86 GLY A C 1
ATOM 716 O O . GLY A 1 86 ? -17.860 -1.317 25.291 1.00 87.81 86 GLY A O 1
ATOM 717 N N . LEU A 1 87 ? -16.155 -0.576 24.040 1.00 86.44 87 LEU A N 1
ATOM 718 C CA . LEU A 1 87 ? -15.753 0.465 24.993 1.00 86.44 87 LEU A CA 1
ATOM 719 C C . LEU A 1 87 ? -16.845 1.525 25.199 1.00 86.44 87 LEU A C 1
ATOM 721 O O . LEU A 1 87 ? -17.066 1.972 26.327 1.00 86.44 87 LEU A O 1
ATOM 725 N N . TYR A 1 88 ? -17.545 1.939 24.139 1.00 84.62 88 TYR A N 1
ATOM 726 C CA . TYR A 1 88 ? -18.657 2.881 24.275 1.00 84.62 88 TYR A CA 1
ATOM 727 C C . TYR A 1 88 ? -19.837 2.282 25.048 1.00 84.62 88 TYR A C 1
ATOM 729 O O . TYR A 1 88 ? -20.427 2.975 25.880 1.00 84.62 88 TYR A O 1
ATOM 737 N N . GLU A 1 89 ? -20.159 1.008 24.826 1.00 88.88 89 GLU A N 1
ATOM 738 C CA . GLU A 1 89 ? -21.212 0.301 25.558 1.00 88.88 89 GLU A CA 1
ATOM 739 C C . GLU A 1 89 ? -20.863 0.132 27.046 1.00 88.88 89 GLU A C 1
ATOM 741 O O . GLU A 1 89 ? -21.702 0.375 27.925 1.00 88.88 89 GLU A O 1
ATOM 746 N N . GLU A 1 90 ? -19.609 -0.201 27.357 1.00 88.75 90 GLU A N 1
ATOM 747 C CA . GLU A 1 90 ? -19.110 -0.283 28.732 1.00 88.75 90 GLU A CA 1
ATOM 748 C C . GLU A 1 90 ? -19.206 1.067 29.453 1.00 88.75 90 GLU A C 1
ATOM 750 O O . GLU A 1 90 ? -19.729 1.139 30.573 1.00 88.75 90 GLU A O 1
ATOM 755 N N . LEU A 1 91 ? -18.776 2.153 28.800 1.00 87.69 91 LEU A N 1
ATOM 756 C CA . LEU A 1 91 ? -18.880 3.511 29.337 1.00 87.69 91 LEU A CA 1
ATOM 757 C C . LEU A 1 91 ? -20.338 3.928 29.565 1.00 87.69 91 LEU A C 1
ATOM 759 O O . LEU A 1 91 ? -20.655 4.498 30.613 1.00 87.69 91 LEU A O 1
ATOM 763 N N . ALA A 1 92 ? -21.239 3.617 28.630 1.00 84.50 92 ALA A N 1
ATOM 764 C CA . ALA A 1 92 ? -22.666 3.897 28.773 1.00 84.50 92 ALA A CA 1
ATOM 765 C C . ALA A 1 92 ? -23.270 3.138 29.965 1.00 84.50 92 ALA A C 1
ATOM 767 O O . ALA A 1 92 ? -23.963 3.724 30.802 1.00 84.50 92 ALA A O 1
ATOM 768 N N . THR A 1 93 ? -22.931 1.856 30.102 1.00 88.44 93 THR A N 1
ATOM 769 C CA . THR A 1 93 ? -23.381 1.005 31.210 1.00 88.44 93 THR A CA 1
ATOM 770 C C . THR A 1 93 ? -22.858 1.508 32.558 1.00 88.44 93 THR A C 1
ATOM 772 O O . THR A 1 93 ? -23.580 1.506 33.560 1.00 88.44 93 THR A O 1
ATOM 775 N N . GLN A 1 94 ? -21.602 1.959 32.617 1.00 87.00 94 GLN A N 1
ATOM 776 C CA . GLN A 1 94 ? -21.029 2.555 33.823 1.00 87.00 94 GLN A CA 1
ATOM 777 C C . GLN A 1 94 ? -21.705 3.890 34.170 1.00 87.00 94 GLN A C 1
ATOM 779 O O . GLN A 1 94 ? -22.020 4.128 35.339 1.00 87.00 94 GLN A O 1
ATOM 784 N N . GLY A 1 95 ? -21.994 4.723 33.167 1.00 85.12 95 GLY A N 1
ATOM 785 C CA . GLY A 1 95 ? -22.752 5.963 33.325 1.00 85.12 95 GLY A CA 1
ATOM 786 C C . GLY A 1 95 ? -24.154 5.727 33.891 1.00 85.12 95 GLY A C 1
ATOM 787 O O . GLY A 1 95 ? -24.552 6.399 34.844 1.00 85.12 95 GLY A O 1
ATOM 788 N N . GLU A 1 96 ? -24.881 4.726 33.386 1.00 85.38 96 GLU A N 1
ATOM 789 C CA . GLU A 1 96 ? -26.205 4.363 33.907 1.00 85.38 96 GLU A CA 1
ATOM 790 C C . GLU A 1 96 ? -26.128 3.882 35.363 1.00 85.38 96 GLU A C 1
ATOM 792 O O . GLU A 1 96 ? -26.908 4.323 36.214 1.00 85.38 96 GLU A O 1
ATOM 797 N N . LYS A 1 97 ? -25.159 3.013 35.684 1.00 87.56 97 LYS A N 1
ATOM 798 C CA . LYS A 1 97 ? -24.929 2.547 37.062 1.00 87.56 97 LYS A CA 1
ATOM 799 C C . LYS A 1 97 ? -24.674 3.724 38.005 1.00 87.56 97 LYS A C 1
ATOM 801 O O . LYS A 1 97 ? -25.281 3.790 39.076 1.00 87.56 97 LYS A O 1
ATOM 806 N N . GLN A 1 98 ? -23.849 4.682 37.589 1.00 81.50 98 GLN A N 1
ATOM 807 C CA . GLN A 1 98 ? -23.551 5.875 38.377 1.00 81.50 98 GLN A CA 1
ATOM 808 C C . GLN A 1 98 ? -24.775 6.791 38.537 1.00 81.50 98 GLN A C 1
ATOM 810 O O . GLN A 1 98 ? -25.026 7.307 39.630 1.00 81.50 98 GLN A O 1
ATOM 815 N N . ALA A 1 99 ? -25.584 6.956 37.487 1.00 79.94 99 ALA A N 1
ATOM 816 C CA . ALA A 1 99 ? -26.823 7.729 37.539 1.00 79.94 99 ALA A CA 1
ATOM 817 C C . ALA A 1 99 ? -27.854 7.099 38.492 1.00 79.94 99 ALA A C 1
ATOM 819 O O . ALA A 1 99 ? -28.467 7.809 39.293 1.00 79.94 99 ALA A O 1
ATOM 820 N N . ARG A 1 100 ? -28.000 5.764 38.478 1.00 80.81 100 ARG A N 1
ATOM 821 C CA . ARG A 1 100 ? -28.871 5.026 39.412 1.00 80.81 100 ARG A CA 1
ATOM 822 C C . ARG A 1 100 ? -28.415 5.171 40.863 1.00 80.81 100 ARG A C 1
ATOM 824 O O . ARG A 1 100 ? -29.245 5.418 41.741 1.00 80.81 100 ARG A O 1
ATOM 831 N N . LEU A 1 101 ? -27.112 5.060 41.123 1.00 85.88 101 LEU A N 1
ATOM 832 C CA . LEU A 1 101 ? -26.542 5.297 42.454 1.00 85.88 101 LEU A CA 1
ATOM 833 C C . LEU A 1 101 ? -26.800 6.734 42.921 1.00 85.88 101 LEU A C 1
ATOM 835 O O . LEU A 1 101 ? -27.248 6.959 44.042 1.00 85.88 101 LEU A O 1
ATOM 839 N N . THR A 1 102 ? -26.609 7.717 42.044 1.00 83.62 102 THR A N 1
ATOM 840 C CA . THR A 1 102 ? -26.861 9.126 42.373 1.00 83.62 102 THR A CA 1
ATOM 841 C C . THR A 1 102 ? -28.345 9.365 42.675 1.00 83.62 102 THR A C 1
ATOM 843 O O . THR A 1 102 ? -28.672 9.956 43.705 1.00 83.62 102 THR A O 1
ATOM 846 N N . CYS A 1 103 ? -29.262 8.839 41.855 1.00 78.69 103 CYS A N 1
ATOM 847 C CA . CYS A 1 103 ? -30.706 8.956 42.087 1.00 78.69 103 CYS A CA 1
ATOM 848 C C . CYS A 1 103 ? -31.138 8.315 43.408 1.00 78.69 103 CYS A C 1
ATOM 850 O O . CYS A 1 103 ? -31.877 8.929 44.173 1.00 78.69 103 CYS A O 1
ATOM 852 N N . THR A 1 104 ? -30.660 7.106 43.709 1.00 82.06 104 THR A N 1
ATOM 853 C CA . THR A 1 104 ? -30.991 6.412 44.966 1.00 82.06 104 THR A CA 1
ATOM 854 C C . THR A 1 104 ? -30.445 7.147 46.187 1.00 82.06 104 THR A C 1
ATOM 856 O O . THR A 1 104 ? -31.165 7.307 47.173 1.00 82.06 104 THR A O 1
ATOM 859 N N . THR A 1 105 ? -29.225 7.680 46.111 1.00 79.25 105 THR A N 1
ATOM 860 C CA . THR A 1 105 ? -28.629 8.482 47.194 1.00 79.25 105 THR A CA 1
ATOM 861 C C . THR A 1 105 ? -29.386 9.802 47.402 1.00 79.25 105 THR A C 1
ATOM 863 O O . THR A 1 105 ? -29.622 10.221 48.531 1.00 79.25 105 THR A O 1
ATOM 866 N N . THR A 1 106 ? -29.848 10.436 46.321 1.00 75.88 106 THR A N 1
ATOM 867 C CA . THR A 1 106 ? -30.618 11.692 46.392 1.00 75.88 106 THR A CA 1
ATOM 868 C C . THR A 1 106 ? -32.033 11.468 46.936 1.00 75.88 106 THR A C 1
ATOM 870 O O . THR A 1 106 ? -32.496 12.220 47.792 1.00 75.88 106 THR A O 1
ATOM 873 N N . LEU A 1 107 ? -32.714 10.410 46.486 1.00 72.50 107 LEU A N 1
ATOM 874 C CA . LEU A 1 107 ? -34.051 10.037 46.963 1.00 72.50 107 LEU A CA 1
ATOM 875 C C . LEU A 1 107 ? -34.039 9.626 48.436 1.00 72.50 107 LEU A C 1
ATOM 877 O O . LEU A 1 107 ? -34.923 10.019 49.193 1.00 72.50 107 LEU A O 1
ATOM 881 N N . THR A 1 108 ? -33.028 8.868 48.863 1.00 72.62 108 THR A N 1
ATOM 882 C CA . THR A 1 108 ? -32.860 8.531 50.282 1.00 72.62 108 THR A CA 1
ATOM 883 C C . THR A 1 108 ? -32.588 9.786 51.103 1.00 72.62 108 THR A C 1
ATOM 885 O O . THR A 1 108 ? -33.300 10.013 52.075 1.00 72.62 108 THR A O 1
ATOM 888 N N . ALA A 1 109 ? -31.669 10.664 50.690 1.00 70.19 109 ALA A N 1
ATOM 889 C CA . ALA A 1 109 ? -31.444 11.946 51.366 1.00 70.19 109 ALA A CA 1
ATOM 890 C C . ALA A 1 109 ? -32.732 12.787 51.521 1.00 70.19 109 ALA A C 1
ATOM 892 O O . ALA A 1 109 ? -32.967 13.342 52.592 1.00 70.19 109 ALA A O 1
ATOM 893 N N . GLN A 1 110 ? -33.602 12.834 50.504 1.00 69.12 110 GLN A N 1
ATOM 894 C CA . GLN A 1 110 ? -34.907 13.509 50.595 1.00 69.12 110 GLN A CA 1
ATOM 895 C C . GLN A 1 110 ? -35.880 12.809 51.556 1.00 69.12 110 GLN A C 1
ATOM 897 O O . GLN A 1 110 ? -36.609 13.481 52.283 1.00 69.12 110 GLN A O 1
ATOM 902 N N . ALA A 1 111 ? -35.876 11.475 51.606 1.00 63.41 111 ALA A N 1
ATOM 903 C CA . ALA A 1 111 ? -36.706 10.707 52.533 1.00 63.41 111 ALA A CA 1
ATOM 904 C C . ALA A 1 111 ? -36.289 10.907 54.004 1.00 63.41 111 ALA A C 1
ATOM 906 O O . ALA A 1 111 ? -37.150 10.980 54.880 1.00 63.41 111 ALA A O 1
ATOM 907 N N . TRP A 1 112 ? -34.987 11.052 54.276 1.00 63.28 112 TRP A N 1
ATOM 908 C CA . TRP A 1 112 ? -34.459 11.350 55.616 1.00 63.28 112 TRP A CA 1
ATOM 909 C C . TRP A 1 112 ? -34.608 12.827 56.017 1.00 63.28 112 TRP A C 1
ATOM 911 O O . TRP A 1 112 ? -34.616 13.127 57.209 1.00 63.28 112 TRP A O 1
ATOM 921 N N . ALA A 1 113 ? -34.762 13.747 55.057 1.00 62.22 113 ALA A N 1
ATOM 922 C CA . ALA A 1 113 ? -34.970 15.172 55.332 1.00 62.22 113 ALA A CA 1
ATOM 923 C C . ALA A 1 113 ? -36.366 15.502 55.905 1.00 62.22 113 ALA A C 1
ATOM 925 O O . ALA A 1 113 ? -36.540 16.577 56.474 1.00 62.22 113 ALA A O 1
ATOM 926 N N . GLY A 1 114 ? -37.338 14.581 55.814 1.00 49.94 114 GLY A N 1
ATOM 927 C CA . GLY A 1 114 ? -38.709 14.766 56.305 1.00 49.94 114 GLY A CA 1
ATOM 928 C C . GLY A 1 114 ? -39.490 15.882 55.580 1.00 49.94 114 GLY A C 1
ATOM 929 O O . GLY A 1 114 ? -38.908 16.750 54.930 1.00 49.94 114 GLY A O 1
ATOM 930 N N . PRO A 1 115 ? -40.835 15.900 55.646 1.00 48.84 115 PRO A N 1
ATOM 931 C CA . PRO A 1 115 ? -41.617 16.988 55.072 1.00 48.84 115 PRO A CA 1
ATOM 932 C C . PRO A 1 115 ? -41.438 18.246 55.928 1.00 48.84 11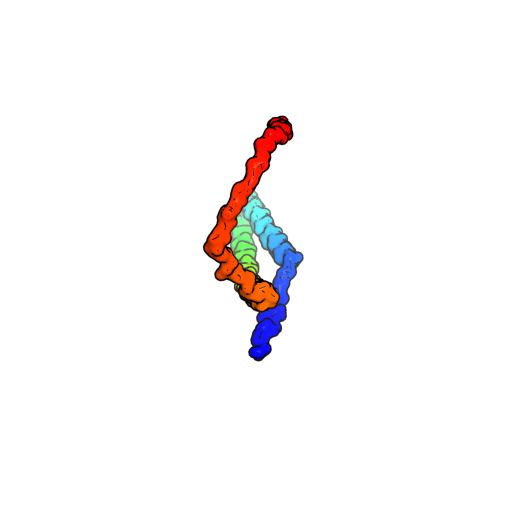5 PRO A C 1
ATOM 934 O O . PRO A 1 115 ? -42.084 18.402 56.965 1.00 48.84 115 PRO A O 1
ATOM 937 N N . THR A 1 116 ? -40.577 19.169 55.500 1.00 51.94 116 THR A N 1
ATOM 938 C CA . THR A 1 116 ? -40.520 20.515 56.079 1.00 51.94 116 THR A CA 1
ATOM 939 C C . THR A 1 116 ? -41.819 21.247 55.732 1.00 51.94 116 THR A C 1
ATOM 941 O O . THR A 1 116 ? -41.980 21.809 54.652 1.00 51.94 116 THR A O 1
ATOM 944 N N . SER A 1 117 ? -42.778 21.127 56.648 1.00 42.06 117 SER A N 1
ATOM 945 C CA . SER A 1 117 ? -44.011 21.896 56.824 1.00 42.06 117 SER A CA 1
ATOM 946 C C . SER A 1 117 ? -44.235 23.067 55.850 1.00 42.06 117 SER A C 1
ATOM 948 O O . SER A 1 117 ? -43.819 24.204 56.074 1.00 42.06 117 SER A O 1
ATOM 950 N N . ILE A 1 118 ? -45.067 22.832 54.831 1.00 46.56 118 ILE A N 1
ATOM 951 C CA . ILE A 1 118 ? -45.864 23.896 54.208 1.00 46.56 118 ILE A CA 1
ATOM 952 C C . ILE A 1 118 ? -46.983 24.262 55.197 1.00 46.56 118 ILE A C 1
ATOM 954 O O . ILE A 1 118 ? -48.123 23.843 55.051 1.00 46.56 118 ILE A O 1
ATOM 958 N N . LEU A 1 119 ? -46.650 25.007 56.251 1.00 41.50 119 LEU A N 1
ATOM 959 C CA . LEU A 1 119 ? -47.615 25.699 57.111 1.00 41.50 119 LEU A CA 1
ATOM 960 C C . LEU A 1 119 ? -47.052 27.079 57.471 1.00 41.50 119 LEU A C 1
ATOM 962 O O . LEU A 1 119 ? -46.658 27.344 58.604 1.00 41.50 119 LEU A O 1
ATOM 966 N N . ARG A 1 120 ? -47.009 27.986 56.488 1.00 41.34 120 ARG A N 1
ATOM 967 C CA . ARG A 1 120 ? -46.885 29.421 56.771 1.00 41.34 120 ARG A CA 1
ATOM 968 C C . ARG A 1 120 ? -48.289 29.948 57.056 1.00 41.34 120 ARG A C 1
ATOM 970 O O . ARG A 1 120 ? -49.061 30.207 56.138 1.00 41.34 120 ARG A O 1
ATOM 977 N N . GLY A 1 121 ? -48.611 30.007 58.345 1.00 34.03 121 GLY A N 1
ATOM 978 C CA . GLY A 1 121 ? -49.887 30.462 58.875 1.00 34.03 121 GLY A CA 1
ATOM 979 C C . GLY A 1 121 ? -50.267 31.875 58.433 1.00 34.03 121 GLY A C 1
ATOM 980 O O . GLY A 1 121 ? -49.426 32.753 58.232 1.00 34.03 121 GLY A O 1
ATOM 981 N N . ALA A 1 122 ? -51.575 32.067 58.310 1.00 43.25 122 ALA A N 1
ATOM 982 C CA . ALA A 1 122 ? -52.202 33.370 58.373 1.00 43.25 122 ALA A CA 1
ATOM 983 C C . ALA A 1 122 ? -52.040 33.982 59.781 1.00 43.25 122 ALA A C 1
ATOM 985 O O . ALA A 1 122 ? -51.966 33.260 60.772 1.00 43.25 122 ALA A O 1
ATOM 986 N N . VAL A 1 123 ? -52.135 35.316 59.822 1.00 38.31 123 VAL A N 1
ATOM 987 C CA . VAL A 1 123 ? -52.338 36.205 60.985 1.00 38.31 123 VAL A CA 1
ATOM 988 C C . VAL A 1 123 ? -51.075 36.730 61.686 1.00 38.31 123 VAL A C 1
ATOM 990 O O . VAL A 1 123 ? -50.372 36.013 62.385 1.00 38.31 123 VAL A O 1
ATOM 993 N N . GLY A 1 124 ? -50.892 38.056 61.588 1.00 32.47 124 GLY A N 1
ATOM 994 C CA . GLY A 1 124 ? -50.288 38.859 62.656 1.00 32.47 124 GLY A CA 1
ATOM 995 C C . GLY A 1 124 ? -49.131 39.771 62.250 1.00 32.47 124 GLY A C 1
ATOM 996 O O . GLY A 1 124 ? -47.975 39.450 62.495 1.00 32.47 124 GLY A O 1
ATOM 997 N N . ARG A 1 125 ? -49.430 40.969 61.729 1.00 40.44 125 ARG A N 1
ATOM 998 C CA . ARG A 1 125 ? -48.564 42.142 61.972 1.00 40.44 125 ARG A CA 1
ATOM 999 C C . ARG A 1 125 ? -48.643 42.470 63.475 1.00 40.44 125 ARG A C 1
ATOM 1001 O O . ARG A 1 125 ? -49.735 42.376 64.034 1.00 40.44 125 ARG A O 1
ATOM 1008 N N . PRO A 1 126 ? -47.549 42.920 64.109 1.00 45.88 126 PRO A N 1
ATOM 1009 C CA . PRO A 1 126 ? -47.497 44.349 64.407 1.00 45.88 126 PRO A CA 1
ATOM 1010 C C . PRO A 1 126 ? -46.129 44.996 64.151 1.00 45.88 126 PRO A C 1
ATOM 1012 O O . PRO A 1 126 ? -45.098 44.350 63.999 1.00 45.88 126 PRO A O 1
ATOM 1015 N N . ALA A 1 127 ? -46.199 46.319 64.036 1.00 45.75 127 ALA A N 1
ATOM 1016 C CA . ALA A 1 127 ? -45.136 47.264 63.730 1.00 45.75 127 ALA A CA 1
ATOM 1017 C C . ALA A 1 127 ? -44.164 47.479 64.898 1.00 45.75 127 ALA A C 1
ATOM 1019 O O . ALA A 1 127 ? -44.605 47.395 66.032 1.00 45.75 127 ALA A O 1
ATOM 1020 N N . TYR A 1 128 ? -42.922 47.894 64.613 1.00 38.44 128 TYR A N 1
ATOM 1021 C CA . TYR A 1 128 ? -42.252 49.000 65.316 1.00 38.44 128 TYR A CA 1
ATOM 1022 C C . TYR A 1 128 ? -41.185 49.658 64.420 1.00 38.44 128 TYR A C 1
ATOM 1024 O O . TYR A 1 128 ? -40.551 49.013 63.589 1.00 38.44 128 TYR A O 1
ATOM 1032 N N . TYR A 1 129 ? -41.092 50.978 64.573 1.00 40.94 129 TYR A N 1
ATOM 1033 C CA . TYR A 1 129 ? -40.309 51.963 63.825 1.00 40.94 129 TYR A CA 1
ATOM 1034 C C . TYR A 1 129 ? -38.802 51.923 64.137 1.00 40.94 129 TYR A C 1
ATOM 1036 O O . TYR A 1 129 ? -38.417 51.668 65.273 1.00 40.94 129 TYR A O 1
ATOM 1044 N N . GLY A 1 130 ? -37.971 52.319 63.165 1.00 35.94 130 GLY A N 1
ATOM 1045 C CA . GLY A 1 130 ? -36.570 52.699 63.384 1.00 35.94 130 GLY A CA 1
ATOM 1046 C C . GLY A 1 130 ? -35.841 53.013 62.073 1.00 35.94 130 GLY A C 1
ATOM 1047 O O . GLY A 1 130 ? -35.544 52.109 61.304 1.00 35.94 130 GLY A O 1
ATOM 1048 N N . HIS A 1 131 ? -35.607 54.298 61.805 1.00 40.75 131 HIS A N 1
ATOM 1049 C CA . HIS A 1 131 ? -34.926 54.843 60.620 1.00 40.75 131 HIS A CA 1
ATOM 1050 C C . HIS A 1 131 ? -33.442 54.407 60.477 1.00 40.75 131 HIS A C 1
ATOM 1052 O O . HIS A 1 131 ? -32.833 54.013 61.472 1.00 40.75 131 HIS A O 1
ATOM 1058 N N . PRO A 1 132 ? -32.846 54.504 59.263 1.00 56.88 132 PRO A N 1
ATOM 1059 C CA . PRO A 1 132 ? -31.499 54.014 58.938 1.00 56.88 132 PRO A CA 1
ATOM 1060 C C . PRO A 1 132 ? -30.403 55.063 59.216 1.00 56.88 132 PRO A C 1
ATOM 1062 O O . PRO A 1 132 ? -30.714 56.250 59.342 1.00 56.88 132 PRO A O 1
AT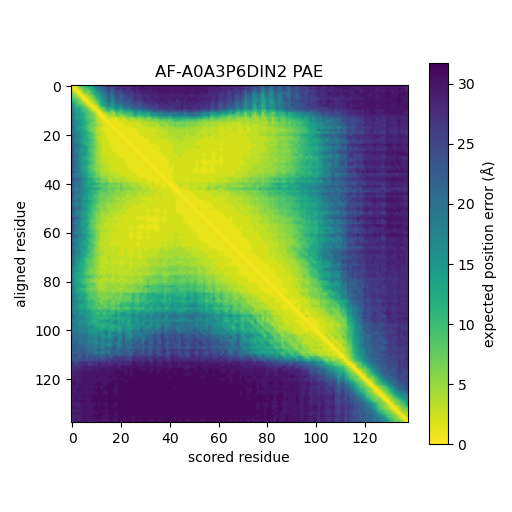OM 1065 N N . PRO A 1 133 ? -29.116 54.667 59.233 1.00 48.53 133 PRO A N 1
ATOM 1066 C 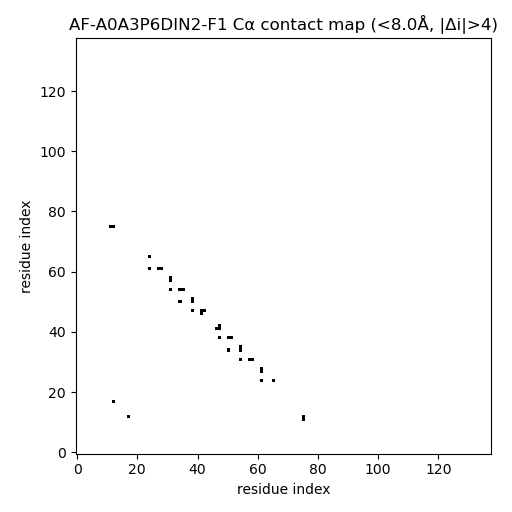CA . PRO A 1 133 ? -28.159 55.419 58.405 1.00 48.53 133 PRO A CA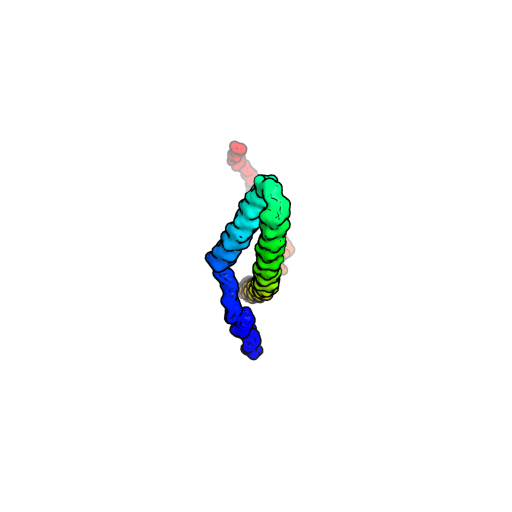 1
ATOM 1067 C C . PRO A 1 133 ? -27.071 54.539 57.737 1.00 48.53 133 PRO A C 1
ATOM 1069 O O . PRO A 1 133 ? -26.604 53.576 58.329 1.00 48.53 133 PRO A O 1
ATOM 1072 N N . VAL A 1 134 ? -26.810 54.682 56.428 1.00 40.88 134 VAL A N 1
ATOM 1073 C CA . VAL A 1 134 ? -25.860 55.597 55.726 1.00 40.88 134 VAL A CA 1
ATOM 1074 C C . VAL A 1 134 ? -24.487 54.948 55.467 1.00 40.88 134 VAL A C 1
ATOM 1076 O O . VAL A 1 134 ? -23.768 54.647 56.409 1.00 40.88 134 VAL A O 1
ATOM 1079 N N . GLY A 1 135 ? -24.107 54.888 54.177 1.00 37.59 135 GLY A N 1
ATOM 1080 C CA . GLY A 1 135 ? -22.726 54.779 53.660 1.00 37.59 135 GLY A CA 1
ATOM 1081 C C . GLY A 1 135 ? -22.115 53.376 53.750 1.00 37.59 135 GLY A C 1
ATOM 1082 O O . GLY A 1 135 ? -22.256 52.713 54.761 1.00 37.59 135 GLY A O 1
ATOM 1083 N N . ILE A 1 136 ? -21.407 52.840 52.754 1.00 39.59 136 ILE A N 1
ATOM 1084 C CA . ILE A 1 136 ? -20.395 53.476 51.900 1.00 39.59 136 ILE A CA 1
ATOM 1085 C C . ILE A 1 136 ? -20.497 52.934 50.459 1.00 39.59 136 ILE A C 1
ATOM 1087 O O . ILE A 1 136 ? -20.832 51.774 50.232 1.00 39.59 136 ILE A O 1
ATOM 1091 N N . SER A 1 137 ? -20.241 53.843 49.522 1.00 42.12 137 SER A N 1
ATOM 1092 C CA . SER A 1 137 ? -20.262 53.736 48.063 1.00 42.12 137 SER A CA 1
ATOM 1093 C C . SER A 1 137 ? -19.220 52.793 47.442 1.00 42.12 137 SER A C 1
ATOM 1095 O O . SER A 1 137 ? -18.223 52.475 48.079 1.00 42.12 137 SER A O 1
ATOM 1097 N N . ALA A 1 138 ? -19.511 52.451 46.176 1.00 44.53 138 ALA A N 1
ATOM 1098 C CA . ALA A 1 138 ? -18.647 52.358 44.984 1.00 44.53 138 ALA A CA 1
ATOM 1099 C C . ALA A 1 138 ? -17.164 51.984 45.145 1.00 44.53 138 ALA A C 1
ATOM 1101 O O . ALA A 1 138 ? -16.408 52.774 45.750 1.00 44.53 138 ALA A O 1
#

Radius of gyration: 38.45 Å; Cα contacts (8 Å, |Δi|>4): 19; chains: 1; bounding box: 72×73×94 Å

Organism: Brassica campestris (NCBI:txid3711)

Foldseek 3Di:
DPPVVVLVPDPQDDPVNVVVLVVVLVVLVVVLVVLVVVLVVDPDPVVNVVSVVVSVVSVVVSVVSVVVVVVSVVVNVVSVVVVVVVVVVVVVVVVVVVVVVVVVVVVVVVVVVPPPDPDPDDDDDDDDDDDDDDDDDD

Sequence (138 aa):
PAESGLYLNLDVESSDSLRARNLQLGEDLERIHEMERNLQNERDPDRRREGAERIDREVRELERKISLCQTRDAVRDDQLDVWREGLYEELATQGEKQARLTCTTTLTAQAWAGPTSILRGAVGRPAYYGHPPVGISA